Protein AF-A0A545SYH1-F1 (afdb_monomer_lite)

Secondary structure (DSSP, 8-state):
---HHHHHHHHHHHHHHHHHHHHHHHHHHHHHHHHHHHHHHHHHHS-TT--TTT---HHHHTSHHHHHHHHHHHHHHHHHHHHHHHHHHHHHHHHHHHHHHHHHHHHHHHHHHHHHHHHHHHHHHHHT-

pLDDT: mean 88.18, std 12.25, range [50.91, 98.19]

Organism: NCBI:txid985055

Sequence (129 aa):
MSSPSSQLSDLTALILDRAMAELSNTSARIAGLEKQITDLRERLGALPGYDVESGQNPALSSGHFDHWQKQAQAQVKQLNVQLAQALADHEERLAETRQAFGRNSAINAIQAKMAQEQRNMVQRRVEHQ

Structure (mmCIF, N/CA/C/O backbone):
data_AF-A0A545SYH1-F1
#
_entry.id   AF-A0A545SYH1-F1
#
loop_
_atom_site.group_PDB
_atom_site.id
_atom_site.type_symbol
_atom_site.label_atom_id
_atom_site.label_alt_id
_atom_site.label_comp_id
_atom_site.label_asym_id
_atom_site.label_entity_id
_atom_site.label_seq_id
_atom_site.pdbx_PDB_ins_code
_atom_site.Cartn_x
_atom_site.Cartn_y
_atom_site.Cartn_z
_atom_site.occupancy
_atom_site.B_iso_or_equiv
_atom_site.auth_seq_id
_atom_site.auth_comp_id
_atom_site.auth_asym_id
_atom_site.auth_atom_id
_atom_site.pdbx_PDB_model_num
ATOM 1 N N . MET A 1 1 ? -34.643 5.303 18.872 1.00 50.91 1 MET A N 1
ATOM 2 C CA . MET A 1 1 ? -33.408 6.116 18.866 1.00 50.91 1 MET A CA 1
ATOM 3 C C . MET A 1 1 ? -32.231 5.158 18.938 1.00 50.91 1 MET A C 1
ATOM 5 O O . MET A 1 1 ? -32.224 4.326 19.836 1.00 50.91 1 MET A O 1
ATOM 9 N N . SER A 1 2 ? -31.313 5.199 17.972 1.00 66.00 2 SER A N 1
ATOM 10 C CA . SER A 1 2 ? -30.076 4.402 17.986 1.00 66.00 2 SER A CA 1
ATOM 11 C C . SER A 1 2 ? -29.227 4.782 19.201 1.00 66.00 2 SER A C 1
ATOM 13 O O . SER A 1 2 ? -29.083 5.971 19.490 1.00 66.00 2 SER A O 1
ATOM 15 N N . SER A 1 3 ? -28.693 3.799 19.929 1.00 83.25 3 SER A N 1
ATOM 16 C CA . SER A 1 3 ? -27.827 4.080 21.076 1.00 83.25 3 SER A CA 1
ATOM 17 C C . SER A 1 3 ? -26.526 4.753 20.609 1.00 83.25 3 SER A C 1
ATOM 19 O O . SER A 1 3 ? -26.033 4.435 19.522 1.00 83.25 3 SER A O 1
ATOM 21 N N . PRO A 1 4 ? -25.914 5.633 21.423 1.00 85.38 4 PRO A N 1
ATOM 22 C CA . PRO A 1 4 ? -24.615 6.233 21.101 1.00 85.38 4 PRO A CA 1
ATOM 23 C C . PRO A 1 4 ? -23.529 5.187 20.805 1.00 85.38 4 PRO A C 1
ATOM 25 O O . PRO A 1 4 ? -22.674 5.388 19.949 1.00 85.38 4 PRO A O 1
ATOM 28 N N . SER A 1 5 ? -23.595 4.027 21.469 1.00 84.56 5 SER A N 1
ATOM 29 C CA . SER A 1 5 ? -22.693 2.902 21.215 1.00 84.56 5 SER A CA 1
ATOM 30 C C . SER A 1 5 ? -22.891 2.269 19.836 1.00 84.56 5 SER A C 1
ATOM 32 O O . SER A 1 5 ? -21.908 1.844 19.236 1.00 84.56 5 SER A O 1
ATOM 34 N N . SER A 1 6 ? -24.126 2.212 19.322 1.00 86.75 6 SER A N 1
ATOM 35 C CA . SER A 1 6 ? -24.428 1.724 17.968 1.00 86.75 6 SER A CA 1
ATOM 36 C C . SER A 1 6 ? -23.824 2.653 16.921 1.00 86.75 6 SER A C 1
ATOM 38 O O . SER A 1 6 ? -23.098 2.197 16.051 1.00 86.75 6 SER A O 1
ATOM 40 N N . GLN A 1 7 ? -24.029 3.964 17.079 1.00 90.94 7 GLN A N 1
ATOM 41 C CA . GLN A 1 7 ? -23.508 4.972 16.150 1.00 90.94 7 GLN A CA 1
ATOM 42 C C . GLN A 1 7 ? -21.974 4.968 16.084 1.00 90.94 7 GLN A C 1
ATOM 44 O O . GLN A 1 7 ? -21.395 5.152 15.016 1.00 90.94 7 GLN A O 1
ATOM 49 N N . LEU A 1 8 ? -21.301 4.732 17.216 1.00 92.44 8 LEU A N 1
ATOM 50 C CA . LEU A 1 8 ? -19.844 4.594 17.253 1.00 92.44 8 LEU A CA 1
ATOM 51 C C . LEU A 1 8 ? -19.351 3.315 16.560 1.00 92.44 8 LEU A C 1
ATOM 53 O O . LEU A 1 8 ? -18.308 3.346 15.907 1.00 92.44 8 LEU A O 1
ATOM 57 N N . SER A 1 9 ? -20.082 2.203 16.674 1.00 92.31 9 SER A N 1
ATOM 58 C CA . SER A 1 9 ? -19.742 0.967 15.952 1.00 92.31 9 SER A CA 1
ATOM 59 C C . SER A 1 9 ? -19.888 1.162 14.447 1.00 92.31 9 SER A C 1
ATOM 61 O O . SER A 1 9 ? -18.919 0.941 13.725 1.00 92.31 9 SER A O 1
ATOM 63 N N . ASP A 1 10 ? -21.008 1.730 13.993 1.00 93.81 10 ASP A N 1
ATOM 64 C CA . ASP A 1 10 ? -21.237 2.034 12.576 1.00 93.81 10 ASP A CA 1
ATOM 65 C C . ASP A 1 10 ? -20.136 2.947 12.011 1.00 93.81 10 ASP A C 1
ATOM 67 O O . ASP A 1 10 ? -19.579 2.692 10.942 1.00 93.81 10 ASP A O 1
ATOM 71 N N . LEU A 1 11 ? -19.744 3.983 12.760 1.00 95.25 11 LEU A N 1
ATOM 72 C CA . LEU A 1 11 ? -18.665 4.883 12.356 1.00 95.25 11 LEU A CA 1
ATOM 73 C C . LEU A 1 11 ? -17.312 4.160 12.259 1.00 95.25 11 LEU A C 1
ATOM 75 O O . LEU A 1 11 ? -16.565 4.370 11.304 1.00 95.25 11 LEU A O 1
ATOM 79 N N . THR A 1 12 ? -16.973 3.318 13.238 1.00 95.38 12 THR A N 1
ATOM 80 C CA . THR A 1 12 ? -15.700 2.573 13.222 1.00 95.38 12 THR A CA 1
ATOM 81 C C . THR A 1 12 ? -15.662 1.470 12.168 1.00 95.38 12 THR A C 1
ATOM 83 O O . THR A 1 12 ? -14.583 1.186 11.645 1.00 95.38 12 THR A O 1
ATOM 86 N N . ALA A 1 13 ? -16.813 0.907 11.796 1.00 95.50 13 ALA A N 1
ATOM 87 C CA . ALA A 1 13 ? -16.956 0.035 10.637 1.00 95.50 13 ALA A CA 1
ATOM 88 C C . ALA A 1 13 ? -16.666 0.787 9.335 1.00 95.50 13 ALA A C 1
ATOM 90 O O . ALA A 1 13 ? -15.771 0.385 8.599 1.00 95.50 13 ALA A O 1
ATOM 91 N N . LEU A 1 14 ? -17.296 1.946 9.122 1.00 97.56 14 LEU A N 1
ATOM 92 C CA . LEU A 1 14 ? -17.052 2.767 7.931 1.00 97.56 14 LEU A CA 1
ATOM 93 C C . LEU A 1 14 ? -15.588 3.219 7.806 1.00 97.56 14 LEU A C 1
ATOM 95 O O . LEU A 1 14 ? -15.032 3.246 6.708 1.00 97.56 14 LEU A O 1
ATOM 99 N N . ILE A 1 15 ? -14.946 3.568 8.925 1.00 97.19 15 ILE A N 1
ATOM 100 C CA . ILE A 1 15 ? -13.520 3.925 8.945 1.00 97.19 15 ILE A CA 1
ATOM 101 C C . ILE A 1 15 ? -12.649 2.725 8.551 1.00 97.19 15 ILE A C 1
ATOM 103 O O . ILE A 1 15 ? -11.694 2.897 7.792 1.00 97.19 15 ILE A O 1
ATOM 107 N N . LEU A 1 16 ? -12.966 1.527 9.049 1.00 97.44 16 LEU A N 1
ATOM 108 C CA . LEU A 1 16 ? -12.244 0.307 8.694 1.00 97.44 16 LEU A CA 1
ATOM 109 C C . LEU A 1 16 ? -12.414 -0.029 7.209 1.00 97.44 16 LEU A C 1
ATOM 111 O O . LEU A 1 16 ? -11.413 -0.259 6.535 1.00 97.44 16 LEU A O 1
ATOM 115 N N . ASP A 1 17 ? -13.641 0.014 6.690 1.00 97.94 17 ASP A N 1
ATOM 116 C CA . ASP A 1 17 ? -13.930 -0.269 5.281 1.00 97.94 17 ASP A CA 1
ATOM 117 C C . ASP A 1 17 ? -13.166 0.679 4.356 1.00 97.94 17 ASP A C 1
ATOM 119 O O . ASP A 1 17 ? -12.528 0.255 3.388 1.00 97.94 17 ASP A O 1
ATOM 123 N N . ARG A 1 18 ? -13.158 1.973 4.694 1.00 97.50 18 ARG A N 1
ATOM 124 C CA . ARG A 1 18 ? -12.371 2.973 3.973 1.00 97.50 18 ARG A CA 1
ATOM 125 C C . ARG A 1 18 ? -10.876 2.651 4.010 1.00 97.50 18 ARG A C 1
ATOM 127 O O . ARG A 1 18 ? -10.236 2.676 2.962 1.00 97.50 18 ARG A O 1
ATOM 134 N N . ALA A 1 19 ? -10.319 2.356 5.186 1.00 96.81 19 ALA A N 1
ATOM 135 C CA . ALA A 1 19 ? -8.895 2.053 5.325 1.00 96.81 19 ALA A CA 1
ATOM 136 C C . ALA A 1 19 ? -8.502 0.801 4.520 1.00 96.81 19 ALA A C 1
ATOM 138 O O . ALA A 1 19 ? -7.497 0.806 3.811 1.00 96.81 19 ALA A O 1
ATOM 139 N N . MET A 1 20 ? -9.342 -0.238 4.538 1.00 97.50 20 MET A N 1
ATOM 140 C CA . MET A 1 20 ? -9.147 -1.445 3.732 1.00 97.50 20 MET A CA 1
ATOM 141 C C . MET A 1 20 ? -9.205 -1.161 2.226 1.00 97.50 20 MET A C 1
ATOM 143 O O . MET A 1 20 ? -8.391 -1.698 1.473 1.00 97.50 20 MET A O 1
ATOM 147 N N . ALA A 1 21 ? -10.119 -0.299 1.776 1.00 97.75 21 ALA A N 1
ATOM 148 C CA . ALA A 1 21 ? -10.192 0.109 0.375 1.00 97.75 21 ALA A CA 1
ATOM 149 C C . ALA A 1 21 ? -8.937 0.887 -0.061 1.00 97.75 21 ALA A C 1
ATOM 151 O O . ALA A 1 21 ? -8.371 0.615 -1.122 1.00 97.75 21 ALA A O 1
ATOM 152 N N . GLU A 1 22 ? -8.452 1.816 0.767 1.00 97.06 22 GLU A N 1
ATOM 153 C CA . GLU A 1 22 ? -7.210 2.559 0.512 1.00 97.06 22 GLU A CA 1
ATOM 154 C C . GLU A 1 22 ? -5.982 1.625 0.479 1.00 97.06 22 GLU A C 1
ATOM 156 O O . GLU A 1 22 ? -5.136 1.734 -0.417 1.00 97.06 22 GLU A O 1
ATOM 161 N N . LEU A 1 23 ? -5.912 0.640 1.381 1.00 97.25 23 LEU A N 1
ATOM 162 C CA . LEU A 1 23 ? -4.870 -0.391 1.381 1.00 97.25 23 LEU A CA 1
ATOM 163 C C . LEU A 1 23 ? -4.910 -1.254 0.109 1.00 97.25 23 LEU A C 1
ATOM 165 O O . LEU A 1 23 ? -3.873 -1.512 -0.504 1.00 97.25 23 LEU A O 1
ATOM 169 N N . SER A 1 24 ? -6.103 -1.658 -0.332 1.00 97.25 24 SER A N 1
ATOM 170 C CA . SER A 1 24 ? -6.279 -2.402 -1.583 1.00 97.25 24 SER A CA 1
ATOM 171 C C . SER A 1 24 ? -5.819 -1.588 -2.795 1.00 97.25 24 SER A C 1
ATOM 173 O O . SER A 1 24 ? -5.144 -2.115 -3.680 1.00 97.25 24 SER A O 1
ATOM 175 N N . ASN A 1 25 ? -6.135 -0.292 -2.832 1.00 97.12 25 ASN A N 1
ATOM 176 C CA . ASN A 1 25 ? -5.731 0.593 -3.924 1.00 97.12 25 ASN A CA 1
ATOM 177 C C . ASN A 1 25 ? -4.205 0.757 -4.002 1.00 97.12 25 ASN A C 1
ATOM 179 O O . ASN A 1 25 ? -3.637 0.716 -5.095 1.00 97.12 25 ASN A O 1
ATOM 183 N N . THR A 1 26 ? -3.525 0.906 -2.859 1.00 96.25 26 THR A N 1
ATOM 184 C CA . THR A 1 26 ? -2.051 0.984 -2.834 1.00 96.25 26 THR A CA 1
ATOM 185 C C . THR A 1 26 ? -1.402 -0.331 -3.269 1.00 96.25 26 THR A C 1
ATOM 187 O O . THR A 1 26 ? -0.460 -0.305 -4.059 1.00 96.25 26 THR A O 1
ATOM 190 N N . SER A 1 27 ? -1.953 -1.478 -2.859 1.00 96.69 27 SER A N 1
ATOM 191 C CA . SER A 1 27 ? -1.489 -2.795 -3.315 1.00 96.69 27 SER A CA 1
ATOM 192 C C . SER A 1 27 ? -1.641 -2.973 -4.833 1.00 96.69 27 SER A C 1
ATOM 194 O O . SER A 1 27 ? -0.693 -3.375 -5.508 1.00 96.69 27 SER A O 1
ATOM 196 N N . ALA A 1 28 ? -2.787 -2.582 -5.403 1.00 97.88 28 ALA A N 1
ATOM 197 C CA . ALA A 1 28 ? -3.004 -2.622 -6.850 1.00 97.88 28 ALA A CA 1
ATOM 198 C C . ALA A 1 28 ? -2.030 -1.707 -7.614 1.00 97.88 28 ALA A C 1
ATOM 200 O O . ALA A 1 28 ? -1.527 -2.076 -8.679 1.00 97.88 28 ALA A O 1
ATOM 201 N N . ARG A 1 29 ? -1.721 -0.525 -7.062 1.00 97.38 29 ARG A N 1
ATOM 202 C CA . ARG A 1 29 ? -0.732 0.402 -7.632 1.00 97.38 29 ARG A CA 1
ATOM 203 C C . ARG A 1 29 ? 0.674 -0.203 -7.650 1.00 97.38 29 ARG A C 1
ATOM 205 O O . ARG A 1 29 ? 1.349 -0.084 -8.670 1.00 97.38 29 ARG A O 1
ATOM 212 N N . ILE A 1 30 ? 1.0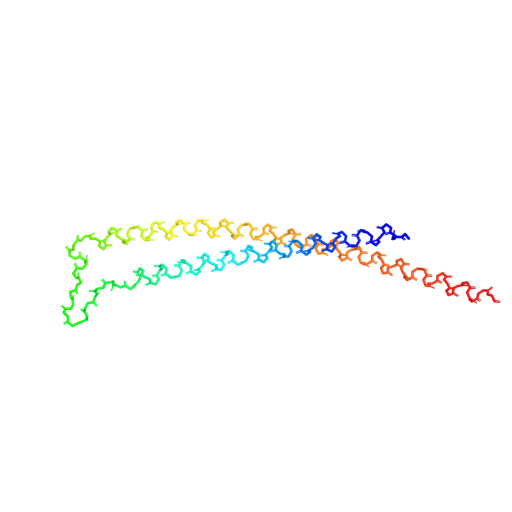96 -0.858 -6.564 1.00 98.19 30 ILE A N 1
ATOM 213 C CA . ILE A 1 30 ? 2.384 -1.568 -6.486 1.00 98.19 30 ILE A CA 1
ATOM 214 C C . ILE A 1 30 ? 2.462 -2.639 -7.575 1.00 98.19 30 ILE A C 1
ATOM 216 O O . ILE A 1 30 ? 3.369 -2.589 -8.404 1.00 98.19 30 ILE A O 1
ATOM 220 N N . ALA A 1 31 ? 1.467 -3.526 -7.648 1.00 97.69 31 ALA A N 1
ATOM 221 C CA . ALA A 1 31 ? 1.437 -4.596 -8.645 1.00 97.69 31 ALA A CA 1
ATOM 222 C C . ALA A 1 31 ? 1.476 -4.053 -10.087 1.00 97.69 31 ALA A C 1
ATOM 224 O O . ALA A 1 31 ? 2.154 -4.601 -10.959 1.00 97.69 31 ALA A O 1
ATOM 225 N N . GLY A 1 32 ? 0.783 -2.938 -10.348 1.00 98.00 32 GLY A N 1
ATOM 226 C CA . GLY A 1 32 ? 0.825 -2.256 -11.640 1.00 98.00 32 GLY A CA 1
ATOM 227 C C . GLY A 1 32 ? 2.223 -1.742 -12.006 1.00 98.00 32 GLY A C 1
ATOM 228 O O . GLY A 1 32 ? 2.660 -1.922 -13.143 1.00 98.00 32 GLY A O 1
ATOM 229 N N . LEU A 1 33 ? 2.938 -1.138 -11.052 1.00 97.44 33 LEU A N 1
ATOM 230 C CA . LEU A 1 33 ? 4.306 -0.646 -11.252 1.00 97.44 33 LEU A CA 1
ATOM 231 C C . LEU A 1 33 ? 5.304 -1.795 -11.448 1.00 97.44 33 LEU A C 1
ATOM 233 O O . LEU A 1 33 ? 6.125 -1.738 -12.363 1.00 97.44 33 LEU A O 1
ATOM 237 N N . GLU A 1 34 ? 5.209 -2.857 -10.648 1.00 97.75 34 GLU A N 1
ATOM 238 C CA . GLU A 1 34 ? 6.050 -4.055 -10.779 1.00 97.75 34 GLU A CA 1
ATOM 239 C C . GLU A 1 34 ? 5.894 -4.713 -12.150 1.00 97.75 34 GLU A C 1
ATOM 241 O O . GLU A 1 34 ? 6.890 -5.073 -12.789 1.00 97.75 34 GLU A O 1
ATOM 246 N N . LYS A 1 35 ? 4.653 -4.802 -12.642 1.00 97.62 35 LYS A N 1
ATOM 247 C CA . LYS A 1 35 ? 4.373 -5.298 -13.988 1.00 97.62 35 LYS A CA 1
ATOM 248 C C . LYS A 1 35 ? 5.019 -4.416 -15.054 1.00 97.62 35 LYS A C 1
ATOM 250 O O . LYS A 1 35 ? 5.733 -4.929 -15.905 1.00 97.62 35 LYS A O 1
ATOM 255 N N . GLN A 1 36 ? 4.838 -3.096 -14.985 1.00 95.69 36 GLN A N 1
ATOM 256 C CA . GLN A 1 36 ? 5.446 -2.174 -15.954 1.00 95.69 36 GLN A CA 1
ATOM 257 C C . GLN A 1 36 ? 6.976 -2.271 -15.970 1.00 95.69 36 GLN A C 1
ATOM 259 O O . GLN A 1 36 ? 7.580 -2.244 -17.041 1.00 95.69 36 GLN A O 1
ATOM 264 N N . ILE A 1 37 ? 7.607 -2.400 -14.798 1.00 95.00 37 ILE A N 1
ATOM 265 C CA . ILE A 1 37 ? 9.059 -2.581 -14.678 1.00 95.00 37 ILE A CA 1
ATOM 266 C C . ILE A 1 37 ? 9.491 -3.900 -15.319 1.00 95.00 37 ILE A C 1
ATOM 268 O O . ILE A 1 37 ? 10.483 -3.921 -16.048 1.00 95.00 37 ILE A O 1
ATOM 272 N N . THR A 1 38 ? 8.760 -4.983 -15.058 1.00 94.44 38 THR A N 1
ATOM 273 C CA . THR A 1 38 ? 9.036 -6.308 -15.629 1.00 94.44 38 THR A CA 1
ATOM 274 C C . THR A 1 38 ? 8.915 -6.278 -17.149 1.00 94.44 38 THR A C 1
ATOM 276 O O . THR A 1 38 ? 9.891 -6.586 -17.828 1.00 94.44 38 THR A O 1
ATOM 279 N N . ASP A 1 39 ? 7.802 -5.768 -17.682 1.00 92.88 39 ASP A N 1
ATOM 280 C CA . ASP A 1 39 ? 7.565 -5.646 -19.124 1.00 92.88 39 ASP A CA 1
ATOM 281 C C . ASP A 1 39 ? 8.673 -4.819 -19.815 1.00 92.88 39 ASP A C 1
ATOM 283 O O . ASP A 1 39 ? 9.147 -5.160 -20.900 1.00 92.88 39 ASP A O 1
ATOM 287 N N . LEU A 1 40 ? 9.129 -3.721 -19.193 1.00 90.62 40 LEU A N 1
ATOM 288 C CA . LEU A 1 40 ? 10.227 -2.896 -19.717 1.00 90.62 40 LEU A CA 1
ATOM 289 C C . LEU A 1 40 ? 11.583 -3.606 -19.659 1.00 90.62 40 L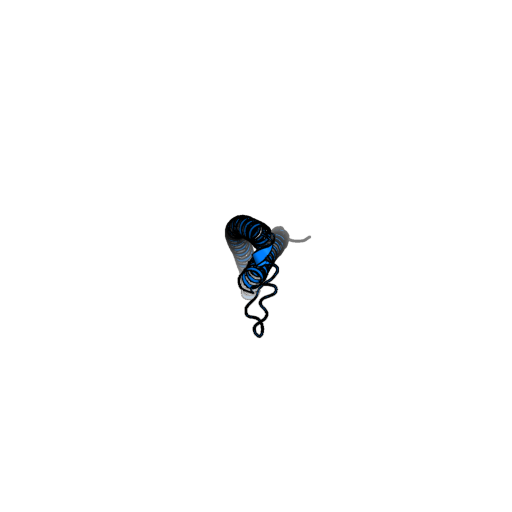EU A C 1
ATOM 291 O O . LEU A 1 40 ? 12.386 -3.458 -20.581 1.00 90.62 40 LEU A O 1
ATOM 295 N N . ARG A 1 41 ? 11.854 -4.367 -18.596 1.00 90.31 41 ARG A N 1
ATOM 296 C CA . ARG A 1 41 ? 13.088 -5.154 -18.457 1.00 90.31 41 ARG A CA 1
ATOM 297 C C . ARG A 1 41 ? 13.144 -6.302 -19.455 1.00 90.31 41 ARG A C 1
ATOM 299 O O . ARG A 1 41 ? 14.200 -6.524 -20.037 1.00 90.31 41 ARG A O 1
ATOM 306 N N . GLU A 1 42 ? 12.027 -6.979 -19.691 1.00 89.00 42 GLU A N 1
ATOM 307 C CA . GLU A 1 42 ? 11.920 -8.014 -20.720 1.00 89.00 42 GLU A CA 1
ATOM 308 C C . GLU A 1 42 ? 12.186 -7.433 -22.107 1.00 89.00 42 GLU A C 1
ATOM 310 O O . GLU A 1 42 ? 13.007 -7.964 -22.852 1.00 89.00 42 GLU A O 1
ATOM 315 N N . ARG A 1 43 ? 11.584 -6.280 -22.424 1.00 85.19 43 ARG A N 1
ATOM 316 C CA . ARG A 1 43 ? 11.859 -5.565 -23.679 1.00 85.19 43 ARG A CA 1
ATOM 317 C C . ARG A 1 43 ? 13.324 -5.160 -23.808 1.00 85.19 43 ARG A C 1
ATOM 319 O O . ARG A 1 43 ? 13.872 -5.290 -24.891 1.00 85.19 43 ARG A O 1
ATOM 326 N N . LEU A 1 44 ? 13.955 -4.687 -22.730 1.00 83.19 44 LEU A N 1
ATOM 327 C CA . LEU A 1 44 ? 15.386 -4.351 -22.697 1.00 83.19 44 LEU A CA 1
ATOM 328 C C . LEU A 1 44 ? 16.297 -5.573 -22.891 1.00 83.19 44 LEU A C 1
ATOM 330 O O . LEU A 1 44 ? 17.385 -5.426 -23.445 1.00 83.19 44 LEU A O 1
ATOM 334 N N . GLY A 1 45 ? 15.884 -6.744 -22.401 1.00 77.62 45 GLY A N 1
ATOM 335 C CA . GLY A 1 45 ? 16.620 -8.002 -22.549 1.00 77.62 45 GLY A CA 1
ATOM 336 C C . GLY A 1 45 ? 16.441 -8.655 -23.920 1.00 77.62 45 GLY A C 1
ATOM 337 O O . GLY A 1 45 ? 17.342 -9.344 -24.394 1.00 77.62 45 GLY A O 1
ATOM 338 N N . ALA A 1 46 ? 15.308 -8.417 -24.580 1.00 76.31 46 ALA A N 1
ATOM 339 C CA . ALA A 1 46 ? 15.087 -8.837 -25.954 1.00 76.31 46 ALA A CA 1
ATOM 340 C C . ALA A 1 46 ? 15.882 -7.927 -26.902 1.00 76.31 46 ALA A C 1
ATOM 342 O O . ALA A 1 46 ? 15.551 -6.755 -27.047 1.00 76.31 46 ALA A O 1
ATOM 343 N N . LEU A 1 47 ? 16.924 -8.451 -27.562 1.00 66.00 47 LEU A N 1
ATOM 344 C CA . LEU A 1 47 ? 17.627 -7.736 -28.634 1.00 66.00 47 LEU A CA 1
ATOM 345 C C . LEU A 1 47 ? 16.652 -7.484 -29.804 1.00 66.00 47 LEU A C 1
ATOM 347 O O . LEU A 1 47 ? 16.346 -8.420 -30.548 1.00 66.00 47 LEU A O 1
ATOM 351 N N . PRO A 1 48 ? 16.158 -6.250 -30.013 1.00 63.19 48 PRO A N 1
ATOM 352 C CA . PRO A 1 48 ? 15.202 -5.959 -31.069 1.00 63.19 48 PRO A CA 1
ATOM 353 C C . PRO A 1 48 ? 15.921 -6.070 -32.410 1.00 63.19 48 PRO A C 1
ATOM 355 O O . PRO A 1 48 ? 16.935 -5.404 -32.606 1.00 63.19 48 PRO A O 1
ATOM 358 N N . GLY A 1 49 ? 15.415 -6.900 -33.323 1.00 60.47 49 GLY A N 1
ATOM 359 C CA . GLY A 1 49 ? 15.987 -7.048 -34.664 1.00 60.47 49 GLY A CA 1
ATOM 360 C C . GLY A 1 49 ? 17.250 -7.910 -34.742 1.00 60.47 49 GLY A C 1
ATOM 361 O O . GLY A 1 49 ? 17.970 -7.802 -35.730 1.00 60.47 49 GLY A O 1
ATOM 362 N N . TYR A 1 50 ? 17.536 -8.747 -33.735 1.00 62.41 50 TYR A N 1
ATOM 363 C CA . TYR A 1 50 ? 18.548 -9.795 -33.883 1.00 62.41 50 TYR A CA 1
ATOM 364 C C . TYR A 1 50 ? 18.016 -10.886 -34.811 1.00 62.41 50 TYR A C 1
ATOM 366 O O . TYR A 1 50 ? 17.154 -11.678 -34.429 1.00 62.41 50 TYR A O 1
ATOM 374 N N . ASP A 1 51 ? 18.520 -10.895 -36.038 1.00 63.28 51 ASP A N 1
ATOM 375 C CA . ASP A 1 51 ? 18.310 -11.998 -36.958 1.00 63.28 51 ASP A CA 1
ATOM 376 C C . ASP A 1 51 ? 19.356 -13.084 -36.677 1.00 63.28 51 ASP A C 1
ATOM 378 O O . ASP A 1 51 ? 20.565 -12.869 -36.795 1.00 63.28 51 ASP A O 1
ATOM 382 N N . VAL A 1 52 ? 18.871 -14.255 -36.264 1.00 62.84 52 VAL A N 1
ATOM 383 C CA . VAL A 1 52 ? 19.705 -15.404 -35.895 1.00 62.84 52 VAL A CA 1
ATOM 384 C C . VAL A 1 52 ? 20.410 -15.988 -37.125 1.00 62.84 52 VAL A C 1
ATOM 386 O O . VAL A 1 52 ? 21.483 -16.569 -36.982 1.00 62.84 52 VAL A O 1
ATOM 389 N N . GLU A 1 53 ? 19.849 -15.813 -38.327 1.00 66.69 53 GLU A N 1
ATOM 390 C CA . GLU A 1 53 ? 20.417 -16.367 -39.560 1.00 66.69 53 GLU A CA 1
ATOM 391 C C . GLU A 1 53 ? 21.546 -15.504 -40.134 1.00 66.69 53 GLU A C 1
ATOM 393 O O . GLU A 1 53 ? 22.549 -16.038 -40.608 1.00 66.69 53 GLU A O 1
ATOM 398 N N . SER A 1 54 ? 21.431 -14.175 -40.059 1.00 68.25 54 SER A N 1
ATOM 399 C CA . SER A 1 54 ? 22.480 -13.256 -40.528 1.00 68.25 54 SER A CA 1
ATOM 400 C C . SER A 1 54 ? 23.469 -12.831 -39.439 1.00 68.25 54 SER A C 1
ATOM 402 O O . SER A 1 54 ? 24.537 -12.300 -39.754 1.00 68.25 54 SER A O 1
ATOM 404 N N . GLY A 1 55 ? 23.133 -13.022 -38.157 1.00 67.00 55 GLY A N 1
ATOM 405 C CA . GLY A 1 55 ? 23.925 -12.550 -37.017 1.00 67.00 55 GLY A CA 1
ATOM 406 C C . GLY A 1 55 ? 24.048 -11.023 -36.938 1.00 67.00 55 GLY A C 1
ATOM 407 O O . GLY A 1 55 ? 24.808 -10.506 -36.115 1.00 67.00 55 GLY A O 1
ATOM 408 N N . GLN A 1 56 ? 23.327 -10.291 -37.791 1.00 61.59 56 GLN A N 1
ATOM 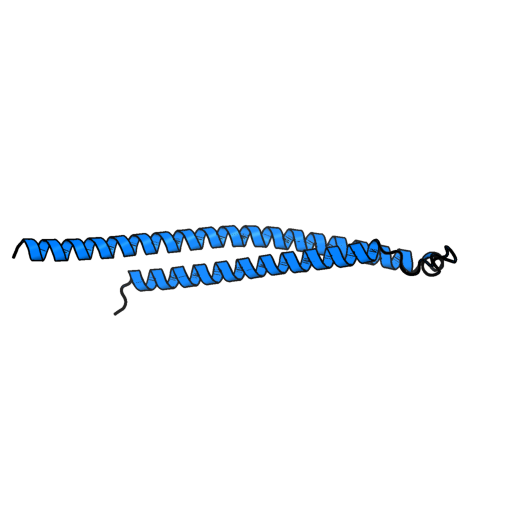409 C CA . GLN A 1 56 ? 23.333 -8.838 -37.847 1.00 61.59 56 GLN A CA 1
ATOM 410 C C . GLN A 1 56 ? 22.093 -8.285 -37.154 1.00 61.59 56 GLN A C 1
ATOM 412 O O . GLN A 1 56 ? 20.992 -8.819 -37.263 1.00 61.59 56 GLN A O 1
ATOM 417 N N . ASN A 1 57 ? 22.274 -7.170 -36.451 1.00 66.44 57 ASN A N 1
ATOM 418 C CA . ASN A 1 57 ? 21.169 -6.386 -35.932 1.00 66.44 57 ASN A CA 1
ATOM 419 C C . ASN A 1 57 ? 21.241 -4.982 -36.553 1.00 66.44 57 ASN A C 1
ATOM 421 O O . ASN A 1 57 ? 22.016 -4.146 -36.076 1.00 66.44 57 ASN A O 1
ATOM 425 N N . PRO A 1 58 ? 20.463 -4.702 -37.613 1.00 61.94 58 PRO A N 1
ATOM 426 C CA . PRO A 1 58 ? 20.514 -3.421 -38.316 1.00 61.94 58 PRO A CA 1
ATOM 427 C C . PRO A 1 58 ? 20.152 -2.222 -37.420 1.00 61.94 58 PRO A C 1
ATOM 429 O O . PRO A 1 58 ? 20.566 -1.097 -37.704 1.00 61.94 58 PRO A O 1
ATOM 432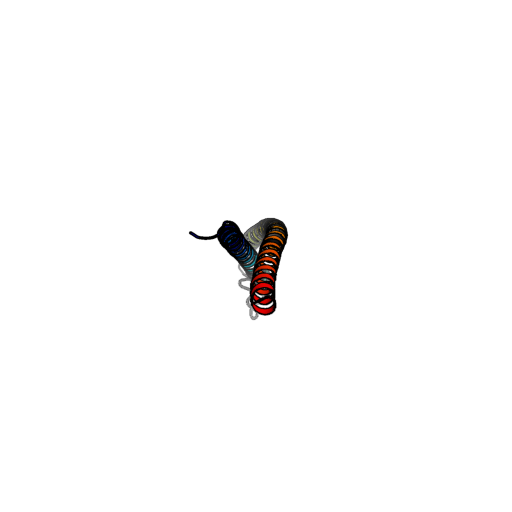 N N . ALA A 1 59 ? 19.448 -2.439 -36.300 1.00 61.16 59 ALA A N 1
ATOM 433 C CA . ALA A 1 59 ? 19.173 -1.387 -35.324 1.00 61.16 59 ALA A CA 1
ATOM 434 C C . ALA A 1 59 ? 20.425 -0.985 -34.519 1.00 61.16 59 ALA A C 1
ATOM 436 O O . ALA A 1 59 ? 20.575 0.200 -34.204 1.00 61.16 59 ALA A O 1
ATOM 437 N N 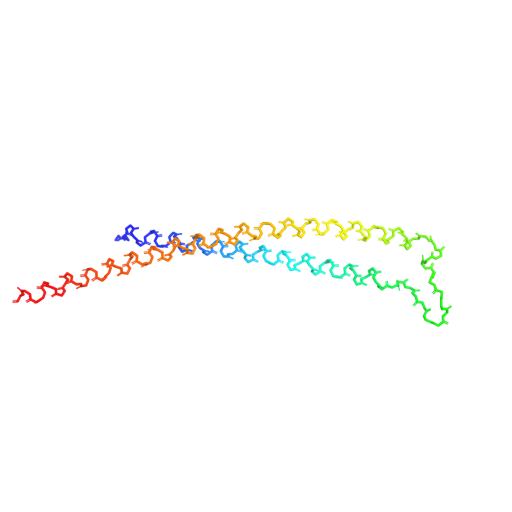. LEU A 1 60 ? 21.350 -1.921 -34.251 1.00 63.47 60 LEU A N 1
ATOM 438 C CA . LEU A 1 60 ? 22.634 -1.636 -33.585 1.00 63.47 60 LEU A CA 1
ATOM 439 C C . LEU A 1 60 ? 23.535 -0.749 -34.451 1.00 63.47 60 LEU A C 1
ATOM 441 O O . LEU A 1 60 ? 24.187 0.158 -33.942 1.00 63.47 60 LEU A O 1
ATOM 445 N N . SER A 1 61 ? 23.528 -0.959 -35.768 1.00 61.69 61 SER A N 1
ATOM 446 C CA . SER A 1 61 ? 24.376 -0.224 -36.717 1.00 61.69 61 SER A CA 1
ATOM 447 C C . SER A 1 61 ? 23.992 1.254 -36.875 1.00 61.69 61 SER A C 1
ATOM 449 O O . SER A 1 61 ? 24.798 2.051 -37.343 1.00 61.69 61 SER A O 1
ATOM 451 N N . SER A 1 62 ? 22.768 1.627 -36.487 1.00 68.31 62 SER A N 1
ATOM 452 C CA . SER A 1 62 ? 22.206 2.970 -36.688 1.00 68.31 62 SER A CA 1
ATOM 453 C C . SER A 1 62 ? 22.322 3.909 -35.475 1.00 68.31 62 SER A C 1
ATOM 455 O O . SER A 1 62 ? 21.942 5.073 -35.569 1.00 68.31 62 SER A O 1
ATOM 457 N N . GLY A 1 63 ? 22.788 3.426 -34.314 1.00 68.94 63 GLY A N 1
ATOM 458 C CA . GLY A 1 63 ? 22.854 4.204 -33.063 1.00 68.94 63 GLY A CA 1
ATOM 459 C C . GLY A 1 63 ? 21.495 4.512 -32.403 1.00 68.94 63 GLY A C 1
ATOM 460 O O . GLY A 1 63 ? 21.448 4.939 -31.248 1.00 68.94 63 GLY A O 1
ATOM 461 N N . HIS A 1 64 ? 20.373 4.246 -33.080 1.00 75.12 64 HIS A N 1
ATOM 462 C CA . HIS A 1 64 ? 19.026 4.398 -32.518 1.00 75.12 64 HIS A CA 1
ATOM 463 C C . HIS A 1 64 ? 18.750 3.427 -31.364 1.00 75.12 64 HIS A C 1
ATOM 465 O O . HIS A 1 64 ? 18.030 3.781 -30.428 1.00 75.12 64 HIS A O 1
ATOM 471 N N . PHE A 1 65 ? 19.356 2.237 -31.396 1.00 78.50 65 PHE A N 1
ATOM 472 C CA . PHE A 1 65 ? 19.238 1.262 -30.315 1.00 78.50 65 PHE A CA 1
ATOM 473 C C . PHE A 1 65 ? 19.821 1.782 -28.993 1.00 78.50 65 PHE A C 1
ATOM 475 O O . PHE A 1 65 ? 19.149 1.704 -27.968 1.00 78.50 65 PHE A O 1
ATOM 482 N N . ASP A 1 66 ? 21.004 2.402 -29.014 1.00 82.00 66 ASP A N 1
ATOM 483 C CA . ASP A 1 66 ? 21.632 2.971 -27.813 1.00 82.00 66 ASP A CA 1
ATOM 484 C C . ASP A 1 66 ? 20.783 4.086 -27.195 1.00 82.00 66 ASP A C 1
ATOM 486 O O . ASP A 1 66 ? 20.683 4.208 -25.970 1.00 82.00 66 ASP A O 1
ATOM 490 N N . HIS A 1 67 ? 20.161 4.921 -28.035 1.00 83.50 67 HIS A N 1
ATOM 491 C CA . HIS A 1 67 ? 19.275 5.983 -27.566 1.00 83.50 67 HIS A CA 1
ATOM 492 C C . HIS A 1 67 ? 18.014 5.410 -26.911 1.00 83.50 67 HIS A C 1
ATOM 494 O O . HIS A 1 67 ? 17.675 5.791 -25.788 1.00 83.50 67 HIS A O 1
ATOM 500 N N . TRP A 1 68 ? 17.366 4.448 -27.572 1.00 84.31 68 TRP A N 1
ATOM 501 C CA . TRP A 1 68 ? 16.214 3.739 -27.022 1.00 84.31 68 TRP A CA 1
ATOM 502 C C . TRP A 1 68 ? 16.559 3.026 -25.709 1.00 84.31 68 TRP A C 1
ATOM 504 O O . TRP A 1 68 ? 15.826 3.150 -24.729 1.00 84.31 68 TRP A O 1
ATOM 514 N N . GLN A 1 69 ? 17.708 2.348 -25.642 1.00 86.94 69 GLN A N 1
ATOM 515 C CA . GLN A 1 69 ? 18.149 1.633 -24.448 1.00 86.94 69 GLN A CA 1
ATOM 516 C C . GLN A 1 69 ? 18.373 2.595 -23.275 1.00 86.94 69 GLN A C 1
ATOM 518 O O . GLN A 1 69 ? 17.904 2.336 -22.165 1.00 86.94 69 GLN A O 1
ATOM 523 N N . LYS A 1 70 ? 19.034 3.738 -23.507 1.00 89.38 70 LYS A N 1
ATOM 524 C CA . LYS A 1 70 ? 19.212 4.788 -22.489 1.00 89.38 70 LYS A CA 1
ATOM 525 C C . LYS A 1 70 ? 17.873 5.349 -22.013 1.00 89.38 70 LYS A C 1
ATOM 527 O O . LYS A 1 70 ? 17.690 5.538 -20.810 1.00 89.38 70 LYS A O 1
ATOM 532 N N . GLN A 1 71 ? 16.932 5.580 -22.928 1.00 89.75 71 GLN A N 1
ATOM 533 C CA . GLN A 1 71 ? 15.592 6.059 -22.593 1.00 89.75 71 GLN A CA 1
ATOM 534 C C . GLN A 1 71 ? 14.821 5.035 -21.749 1.00 89.75 71 GLN A C 1
ATOM 536 O O . GLN A 1 71 ? 14.279 5.386 -20.701 1.00 89.75 71 GLN A O 1
ATOM 541 N N . ALA A 1 72 ? 14.827 3.763 -22.147 1.00 89.44 72 ALA A N 1
ATOM 542 C CA . ALA A 1 72 ? 14.181 2.682 -21.409 1.00 89.44 72 ALA A CA 1
ATOM 543 C C . ALA A 1 72 ? 14.816 2.476 -20.020 1.00 89.44 72 ALA A C 1
ATOM 545 O O . ALA A 1 72 ? 14.101 2.321 -19.031 1.00 89.44 72 ALA A O 1
ATOM 546 N N . GLN A 1 73 ? 16.144 2.569 -19.894 1.00 91.62 73 GLN A N 1
ATOM 547 C CA . GLN A 1 73 ? 16.823 2.538 -18.593 1.00 91.62 73 GLN A CA 1
ATOM 548 C C . GLN A 1 73 ? 16.441 3.728 -17.700 1.00 91.62 73 GLN A C 1
ATOM 550 O O . GLN A 1 73 ? 16.230 3.549 -16.498 1.00 91.62 73 GLN A O 1
ATOM 555 N N . ALA A 1 74 ? 16.340 4.938 -18.259 1.00 94.38 74 ALA A N 1
ATOM 556 C CA . ALA A 1 74 ? 15.884 6.114 -17.520 1.00 94.38 74 ALA A CA 1
ATOM 557 C C . ALA A 1 74 ? 14.437 5.939 -17.030 1.00 94.38 74 ALA A C 1
ATOM 559 O O . ALA A 1 74 ? 14.140 6.229 -15.870 1.00 94.38 74 ALA A O 1
ATOM 560 N N . GLN A 1 75 ? 13.566 5.377 -17.871 1.00 94.88 75 GLN A N 1
ATOM 561 C CA . GLN A 1 75 ? 12.186 5.068 -17.509 1.00 94.88 75 GLN A CA 1
ATOM 562 C C . GLN A 1 75 ? 12.105 4.017 -16.392 1.00 94.88 75 GLN A C 1
ATOM 564 O O . GLN A 1 75 ? 11.371 4.212 -15.428 1.00 94.88 75 GLN A O 1
ATOM 569 N N . VAL A 1 76 ? 12.905 2.946 -16.452 1.00 94.44 76 VAL A N 1
ATOM 570 C CA . VAL A 1 76 ? 12.983 1.944 -15.371 1.00 94.44 76 VAL A CA 1
ATOM 571 C C . VAL A 1 76 ? 13.438 2.582 -14.057 1.00 94.44 76 VAL A C 1
ATOM 573 O O . VAL A 1 76 ? 12.876 2.280 -13.006 1.00 94.44 76 VAL A O 1
ATOM 576 N N . LYS A 1 77 ? 14.422 3.491 -14.087 1.00 95.94 77 LYS A N 1
ATOM 577 C CA . LYS A 1 77 ? 14.841 4.231 -12.884 1.00 95.94 77 LYS A CA 1
ATOM 578 C C . LYS A 1 77 ? 13.692 5.056 -12.304 1.00 95.94 77 LYS A C 1
ATOM 580 O O . LYS A 1 77 ? 13.471 5.001 -11.098 1.00 95.94 77 LYS A O 1
ATOM 585 N N . GLN A 1 78 ? 12.947 5.770 -13.145 1.00 97.44 78 GLN A N 1
ATOM 586 C CA . GLN A 1 78 ? 11.786 6.549 -12.711 1.00 97.44 78 GLN A CA 1
ATOM 587 C C . GLN A 1 78 ? 10.691 5.657 -12.107 1.00 97.44 78 GLN A C 1
ATOM 589 O O . GLN A 1 78 ? 10.173 5.973 -11.037 1.00 97.44 78 GLN A O 1
ATOM 594 N N . LEU A 1 79 ? 10.376 4.527 -12.746 1.00 96.88 79 LEU A N 1
ATOM 595 C CA . LEU A 1 79 ? 9.398 3.564 -12.234 1.00 96.88 79 LEU A CA 1
ATOM 596 C C . LEU A 1 79 ? 9.829 2.965 -10.890 1.00 96.88 79 LEU A C 1
ATOM 598 O O . LEU A 1 79 ? 8.997 2.826 -10.002 1.00 96.88 79 LEU A O 1
ATOM 602 N N . ASN A 1 80 ? 11.120 2.679 -10.689 1.00 97.12 80 ASN A N 1
ATOM 603 C CA . ASN A 1 80 ? 11.622 2.200 -9.395 1.00 97.12 80 ASN A CA 1
ATOM 604 C C . ASN A 1 80 ? 11.457 3.245 -8.281 1.00 97.12 80 ASN A C 1
ATOM 606 O O . ASN A 1 80 ? 11.133 2.881 -7.154 1.00 97.12 80 ASN A O 1
ATOM 610 N N . VAL A 1 81 ? 11.655 4.535 -8.578 1.00 97.94 81 VAL A N 1
ATOM 611 C CA . VAL A 1 81 ? 11.398 5.612 -7.603 1.00 97.94 81 VAL A CA 1
ATOM 612 C C . VAL A 1 81 ? 9.913 5.660 -7.243 1.00 97.94 81 VAL A C 1
ATOM 614 O O . VAL A 1 81 ? 9.571 5.739 -6.066 1.00 97.94 81 VAL A O 1
ATOM 617 N N . GLN A 1 82 ? 9.028 5.557 -8.238 1.00 97.69 82 GLN A N 1
ATOM 618 C CA . GLN A 1 82 ? 7.581 5.508 -8.005 1.00 97.69 82 GLN A CA 1
ATOM 619 C C . GLN A 1 82 ? 7.163 4.263 -7.216 1.00 97.69 82 GLN A C 1
ATOM 621 O O . GLN A 1 82 ? 6.283 4.357 -6.365 1.00 97.69 82 GLN A O 1
ATOM 626 N N . LEU A 1 83 ? 7.797 3.114 -7.468 1.00 97.88 83 LEU A N 1
ATOM 627 C CA . LEU A 1 83 ? 7.568 1.880 -6.720 1.00 97.88 83 LEU A CA 1
ATOM 628 C C . LEU A 1 83 ? 7.995 2.037 -5.259 1.00 97.88 83 LEU A C 1
ATOM 630 O O . LEU A 1 83 ? 7.230 1.687 -4.369 1.00 97.88 83 LEU A O 1
ATOM 634 N N . ALA A 1 84 ? 9.169 2.617 -5.003 1.00 97.69 84 ALA A N 1
ATOM 635 C CA . ALA A 1 84 ? 9.634 2.884 -3.644 1.00 97.69 84 ALA A CA 1
ATOM 636 C C . ALA A 1 84 ? 8.678 3.818 -2.882 1.00 97.69 84 ALA A C 1
ATOM 638 O O . ALA A 1 84 ? 8.357 3.558 -1.726 1.00 97.69 84 ALA A O 1
ATOM 639 N N . GLN A 1 85 ? 8.171 4.865 -3.542 1.00 97.62 85 GLN A N 1
ATOM 640 C CA . GLN A 1 85 ? 7.147 5.744 -2.969 1.00 97.62 85 GLN A CA 1
ATOM 641 C C . GLN A 1 85 ? 5.842 4.990 -2.691 1.00 97.62 85 GLN A C 1
ATOM 643 O O . GLN A 1 85 ? 5.303 5.090 -1.598 1.00 97.62 85 GLN A O 1
ATOM 648 N N . ALA A 1 86 ? 5.362 4.185 -3.643 1.00 97.25 86 ALA A N 1
ATOM 649 C CA . ALA A 1 86 ? 4.137 3.408 -3.468 1.00 97.25 86 ALA A CA 1
ATOM 650 C C . ALA A 1 86 ? 4.251 2.365 -2.341 1.00 97.25 86 ALA A C 1
ATOM 652 O O . ALA A 1 86 ? 3.265 2.112 -1.654 1.00 97.25 86 ALA A O 1
ATOM 653 N N . LEU A 1 87 ? 5.435 1.781 -2.133 1.00 97.69 87 LEU A N 1
ATOM 654 C CA . LEU A 1 87 ? 5.712 0.878 -1.013 1.00 97.69 87 LEU A CA 1
ATOM 655 C C . LEU A 1 87 ? 5.676 1.609 0.333 1.00 97.69 87 LEU A C 1
ATOM 657 O O . LEU A 1 87 ? 5.074 1.096 1.273 1.00 97.69 87 LEU A O 1
ATOM 661 N N . ALA A 1 88 ? 6.260 2.807 0.413 1.00 97.62 88 ALA A N 1
ATOM 662 C CA . ALA A 1 88 ? 6.182 3.638 1.614 1.00 97.62 88 ALA A CA 1
ATOM 663 C C . ALA A 1 88 ? 4.728 4.043 1.926 1.00 97.62 88 ALA A C 1
ATOM 665 O O . ALA A 1 88 ? 4.267 3.849 3.050 1.00 97.62 88 ALA A O 1
ATOM 666 N N . ASP A 1 89 ? 3.979 4.502 0.914 1.00 96.62 89 ASP A N 1
ATOM 667 C CA . ASP A 1 89 ? 2.548 4.812 1.039 1.00 96.62 89 ASP A CA 1
ATOM 668 C C . ASP A 1 89 ? 1.760 3.578 1.521 1.00 96.62 89 ASP A C 1
ATOM 670 O O . ASP A 1 89 ? 0.868 3.677 2.363 1.00 96.62 89 ASP A O 1
ATOM 674 N N . HIS A 1 90 ? 2.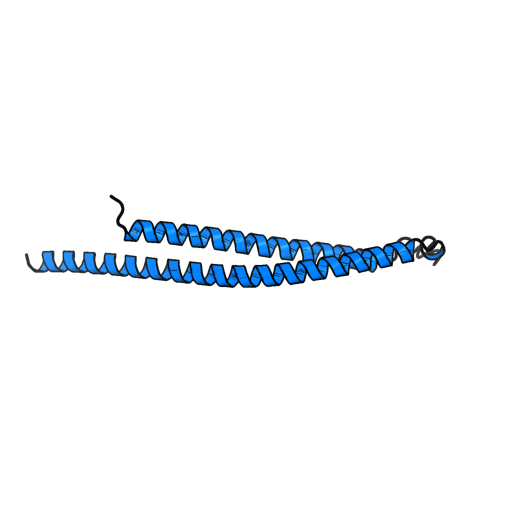072 2.389 0.995 1.00 97.31 90 HIS A N 1
ATOM 675 C CA . HIS A 1 90 ? 1.403 1.146 1.376 1.00 97.31 90 HIS A CA 1
ATOM 676 C C . HIS A 1 90 ? 1.664 0.763 2.835 1.00 97.31 90 HIS A C 1
ATOM 678 O O . HIS A 1 90 ? 0.735 0.347 3.527 1.00 97.31 90 HIS A O 1
ATOM 684 N N . GLU A 1 91 ? 2.895 0.926 3.322 1.00 97.69 91 GLU A N 1
ATOM 685 C CA . GLU A 1 91 ? 3.234 0.675 4.725 1.00 97.69 91 GLU A CA 1
ATOM 686 C C . GLU A 1 91 ? 2.464 1.612 5.669 1.00 97.69 91 GLU A C 1
ATOM 688 O O . GLU A 1 91 ? 1.915 1.159 6.680 1.00 97.69 91 GLU A O 1
ATOM 693 N N . GLU A 1 92 ? 2.329 2.889 5.300 1.00 96.94 92 GLU A N 1
ATOM 694 C CA . GLU A 1 92 ? 1.508 3.856 6.033 1.00 96.94 92 GLU A CA 1
ATOM 695 C C . GLU A 1 92 ? 0.034 3.418 6.077 1.00 96.94 92 GLU A C 1
ATOM 697 O O . GLU A 1 92 ? -0.549 3.300 7.160 1.00 96.94 92 GLU A O 1
ATOM 702 N N . ARG A 1 93 ? -0.559 3.060 4.928 1.00 96.50 93 ARG A N 1
ATOM 703 C CA . ARG A 1 93 ? -1.952 2.564 4.872 1.00 96.50 93 ARG A CA 1
ATOM 704 C C . ARG A 1 93 ? -2.156 1.274 5.649 1.00 96.50 93 ARG A C 1
ATOM 706 O O . ARG A 1 93 ? -3.228 1.051 6.219 1.00 96.50 93 ARG A O 1
ATOM 713 N N . LEU A 1 94 ? -1.142 0.420 5.709 1.00 97.88 94 LEU A N 1
ATOM 714 C CA . LEU A 1 94 ? -1.187 -0.812 6.481 1.00 97.88 94 LEU A CA 1
ATOM 715 C C . LEU A 1 94 ? -1.236 -0.503 7.984 1.00 97.88 94 LEU A C 1
ATOM 717 O O . LEU A 1 94 ? -2.035 -1.103 8.712 1.00 97.88 94 LEU A O 1
ATOM 721 N N . ALA A 1 95 ? -0.443 0.463 8.451 1.00 97.50 95 ALA A N 1
ATOM 722 C CA . ALA A 1 95 ? -0.493 0.935 9.831 1.00 97.50 95 ALA A CA 1
ATOM 723 C C . ALA A 1 95 ? -1.857 1.562 10.177 1.00 97.50 95 ALA A C 1
ATOM 725 O O . ALA A 1 95 ? -2.447 1.206 11.202 1.00 97.50 95 ALA A O 1
ATOM 726 N N . GLU A 1 96 ? -2.400 2.421 9.310 1.00 96.06 96 GLU A N 1
ATOM 727 C CA . GLU A 1 96 ? -3.732 3.023 9.481 1.00 96.06 96 GLU A CA 1
ATOM 728 C C . GLU A 1 96 ? -4.836 1.959 9.557 1.00 96.06 96 GLU A C 1
ATOM 730 O O . GLU A 1 96 ? -5.676 1.985 10.460 1.00 96.06 96 GLU A O 1
ATOM 735 N N . THR A 1 97 ? -4.795 0.964 8.667 1.00 97.31 97 THR A N 1
ATOM 736 C CA . THR A 1 97 ? -5.763 -0.143 8.644 1.00 97.31 97 THR A CA 1
ATOM 737 C C . THR A 1 97 ? -5.700 -0.967 9.929 1.00 97.31 97 THR A C 1
ATOM 739 O O . THR A 1 97 ? -6.738 -1.293 10.507 1.00 97.31 97 THR A O 1
ATOM 742 N N . ARG A 1 98 ? -4.495 -1.259 10.444 1.00 97.88 98 ARG A N 1
ATOM 743 C CA . ARG A 1 98 ? -4.324 -1.954 11.735 1.00 97.88 98 ARG A CA 1
ATOM 744 C C . ARG A 1 98 ? -4.933 -1.162 12.891 1.00 97.88 98 ARG A C 1
ATOM 746 O O . ARG A 1 98 ? -5.593 -1.746 13.750 1.00 97.88 98 ARG A O 1
ATOM 753 N N . GLN A 1 99 ? -4.742 0.157 12.916 1.00 97.62 99 GLN A N 1
ATOM 754 C CA . GLN A 1 99 ? -5.340 1.012 13.942 1.00 97.62 99 GLN A CA 1
ATOM 755 C C . GLN A 1 99 ? -6.870 1.043 13.837 1.00 97.62 99 GLN A C 1
ATOM 757 O O . GLN A 1 99 ? -7.552 0.909 14.855 1.00 97.62 99 GLN A O 1
ATOM 762 N N . ALA A 1 100 ? -7.416 1.183 12.627 1.00 96.81 100 ALA A N 1
ATOM 763 C CA . ALA A 1 100 ? -8.856 1.155 12.384 1.00 96.81 100 ALA A CA 1
ATOM 764 C C . ALA A 1 100 ? -9.478 -0.179 12.828 1.00 96.81 100 ALA A C 1
ATOM 766 O O . ALA A 1 100 ? -10.487 -0.185 13.537 1.00 96.81 100 ALA A O 1
ATOM 767 N N . PHE A 1 101 ? -8.825 -1.298 12.505 1.00 97.44 101 PHE A N 1
ATOM 768 C CA . PHE A 1 101 ? -9.246 -2.630 12.933 1.00 97.44 101 PHE A CA 1
ATOM 769 C C . PHE A 1 101 ? -9.256 -2.759 14.460 1.00 97.44 101 PHE A C 1
ATOM 771 O O . PHE A 1 101 ? -10.245 -3.208 15.040 1.00 97.44 101 PHE A O 1
ATOM 778 N N . GLY A 1 102 ? -8.188 -2.309 15.127 1.00 97.38 102 GLY A N 1
ATOM 779 C CA . GLY A 1 102 ? -8.108 -2.313 16.589 1.00 97.38 102 GLY A CA 1
ATOM 780 C C . GLY A 1 102 ? -9.228 -1.498 17.244 1.00 97.38 102 GLY A C 1
ATOM 781 O O . GLY A 1 102 ? -9.843 -1.961 18.204 1.00 97.38 102 GLY A O 1
ATOM 782 N N . ARG A 1 103 ? -9.547 -0.318 16.694 1.00 95.56 103 ARG A N 1
ATOM 783 C CA . ARG A 1 103 ? -10.653 0.530 17.174 1.00 95.56 103 ARG A CA 1
ATOM 784 C C . ARG A 1 103 ? -12.011 -0.152 17.010 1.00 95.56 103 ARG A C 1
ATOM 786 O O . ARG A 1 103 ? -12.779 -0.187 17.967 1.00 95.56 103 ARG A O 1
ATOM 793 N N . ASN A 1 104 ? -12.285 -0.715 15.836 1.00 96.00 104 ASN A N 1
ATOM 794 C CA . ASN A 1 104 ? -13.532 -1.429 15.560 1.00 96.00 104 ASN A CA 1
ATOM 795 C C . ASN A 1 104 ? -13.701 -2.637 16.505 1.00 96.00 104 ASN A C 1
ATOM 797 O O . ASN A 1 104 ? -14.718 -2.767 17.186 1.00 96.00 104 ASN A O 1
ATOM 801 N N . SER A 1 105 ? -12.651 -3.450 16.656 1.00 96.25 105 SER A N 1
ATOM 802 C CA . SER A 1 105 ? -12.636 -4.591 17.579 1.00 96.25 105 SER A CA 1
ATOM 803 C C . SER A 1 105 ? -12.914 -4.179 19.032 1.00 96.25 105 SER A C 1
ATOM 805 O O . SER A 1 105 ? -13.741 -4.794 19.709 1.00 96.25 105 SER A O 1
ATOM 807 N N . ALA A 1 106 ? -12.299 -3.088 19.503 1.00 95.94 106 ALA A N 1
ATOM 808 C CA . ALA A 1 106 ? -12.526 -2.571 20.851 1.00 95.94 106 ALA A CA 1
ATOM 809 C C . ALA A 1 106 ? -13.981 -2.122 21.076 1.00 95.94 106 ALA A C 1
ATOM 811 O O . ALA A 1 106 ? -14.570 -2.446 22.109 1.00 95.94 106 ALA A O 1
ATOM 812 N N . ILE A 1 107 ? -14.585 -1.418 20.112 1.00 94.94 107 ILE A N 1
ATOM 813 C CA . ILE A 1 107 ? -15.989 -0.994 20.209 1.00 94.94 107 ILE A CA 1
ATOM 814 C C . ILE A 1 107 ? -16.932 -2.201 20.218 1.00 94.94 107 ILE A C 1
ATOM 816 O O . ILE A 1 107 ? -17.839 -2.253 21.053 1.00 94.94 107 ILE A O 1
ATOM 820 N N . ASN A 1 108 ? -16.687 -3.207 19.377 1.00 93.31 108 ASN A N 1
ATOM 821 C CA . ASN A 1 108 ? -17.490 -4.432 19.364 1.00 93.31 108 ASN A CA 1
ATOM 822 C C . ASN A 1 108 ? -17.394 -5.196 20.692 1.00 93.31 108 ASN A C 1
ATOM 824 O O . ASN A 1 108 ? -18.406 -5.679 21.201 1.00 93.31 108 ASN A O 1
ATOM 828 N N . ALA A 1 109 ? -16.207 -5.253 21.303 1.00 94.50 109 ALA A N 1
ATOM 829 C CA . ALA A 1 109 ? -16.029 -5.859 22.621 1.00 94.50 109 ALA A CA 1
ATOM 830 C C . ALA A 1 109 ? -16.810 -5.107 23.717 1.00 94.50 109 ALA A C 1
ATOM 832 O O . ALA A 1 109 ? -17.454 -5.735 24.562 1.00 94.50 109 ALA A O 1
ATOM 833 N N . ILE A 1 110 ? -16.810 -3.768 23.686 1.00 93.44 110 ILE A N 1
ATOM 834 C CA . ILE A 1 110 ? -17.599 -2.940 24.612 1.00 93.44 110 ILE A CA 1
ATOM 835 C C . ILE A 1 110 ? -19.096 -3.210 24.426 1.00 93.44 110 ILE A C 1
ATOM 837 O O . ILE A 1 110 ? -19.801 -3.437 25.410 1.00 93.44 110 ILE A O 1
ATOM 841 N N . GLN A 1 111 ? -19.586 -3.245 23.185 1.00 92.50 111 GLN A N 1
ATOM 842 C CA . GLN A 1 111 ? -20.991 -3.550 22.902 1.00 92.50 111 GLN A CA 1
ATOM 843 C C . GLN A 1 111 ? -21.391 -4.947 23.384 1.00 92.50 111 GLN A C 1
ATOM 845 O O . GLN A 1 111 ? -22.436 -5.103 24.020 1.00 92.50 111 GLN A O 1
ATOM 850 N N . ALA A 1 112 ? -20.551 -5.955 23.137 1.00 92.56 112 ALA A N 1
ATOM 851 C CA . ALA A 1 112 ? -20.791 -7.318 23.597 1.00 92.56 112 ALA A CA 1
ATOM 852 C C . ALA A 1 112 ? -20.893 -7.384 25.129 1.00 92.56 112 ALA A C 1
ATOM 854 O O . ALA A 1 112 ? -21.808 -8.019 25.663 1.00 92.56 112 ALA A O 1
ATOM 855 N N . LYS A 1 113 ? -20.007 -6.666 25.834 1.00 93.62 113 LYS A N 1
ATOM 856 C CA . LYS A 1 113 ? -20.034 -6.561 27.295 1.00 93.62 113 LYS A CA 1
ATOM 857 C C . LYS A 1 113 ? -21.316 -5.889 27.794 1.00 93.62 113 LYS A C 1
ATOM 859 O O . LYS A 1 113 ? -21.981 -6.451 28.660 1.00 93.62 113 LYS A O 1
ATOM 864 N N . MET A 1 114 ? -21.716 -4.757 27.209 1.00 90.44 114 MET A N 1
ATOM 865 C CA . MET A 1 114 ? -22.969 -4.071 27.564 1.00 90.44 114 MET A CA 1
ATOM 866 C C . MET A 1 114 ? -24.193 -4.973 27.355 1.00 90.44 114 MET A C 1
ATOM 868 O O . MET A 1 114 ? -25.061 -5.069 28.222 1.00 90.44 114 MET A O 1
ATOM 872 N N . ALA A 1 115 ? -24.248 -5.692 26.230 1.00 90.31 115 ALA A N 1
ATOM 873 C CA . ALA A 1 115 ? -25.328 -6.632 25.943 1.00 90.31 115 ALA A CA 1
ATOM 874 C C . ALA A 1 115 ? -25.354 -7.812 26.931 1.00 90.31 115 ALA A C 1
ATOM 876 O O . ALA A 1 115 ? -26.419 -8.339 27.258 1.00 90.31 115 ALA A O 1
ATOM 877 N N . GLN A 1 116 ? -24.195 -8.263 27.414 1.00 93.38 116 GLN A N 1
ATOM 878 C CA . GLN A 1 116 ? -24.110 -9.303 28.439 1.00 93.38 116 GLN A CA 1
ATOM 879 C C . GLN A 1 116 ? -24.541 -8.794 29.820 1.00 93.38 116 GLN A C 1
ATOM 881 O O . GLN A 1 116 ? -25.330 -9.456 30.488 1.00 93.38 116 GLN A O 1
ATOM 886 N N . GLU A 1 117 ? -24.106 -7.601 30.226 1.00 92.75 117 GLU A N 1
ATOM 887 C CA . GLU A 1 117 ? -24.537 -6.967 31.478 1.00 92.75 117 GLU A CA 1
ATOM 888 C C . GLU A 1 117 ? -26.053 -6.750 31.511 1.00 92.75 117 GLU A C 1
ATOM 890 O O . GLU A 1 117 ? -26.706 -7.049 32.513 1.00 92.75 117 GLU A O 1
ATOM 895 N N . GLN A 1 118 ? -26.639 -6.312 30.395 1.00 90.19 118 GLN A N 1
ATOM 896 C CA . GLN A 1 118 ? -28.081 -6.114 30.295 1.00 90.19 118 GLN A CA 1
ATOM 897 C C . GLN A 1 118 ? -28.859 -7.432 30.394 1.00 90.19 118 GLN A C 1
ATOM 899 O O . GLN A 1 118 ? -29.869 -7.488 31.097 1.00 90.19 118 GLN A O 1
ATOM 904 N N . ARG A 1 119 ? -28.361 -8.512 29.776 1.00 91.31 119 ARG A N 1
ATOM 905 C CA . ARG A 1 119 ? -28.927 -9.863 29.935 1.00 91.31 119 ARG A CA 1
ATOM 906 C C . ARG A 1 119 ? -28.859 -10.344 31.386 1.00 91.31 119 ARG A C 1
ATOM 908 O O . ARG A 1 119 ? -29.871 -10.796 31.917 1.00 91.31 119 ARG A O 1
ATOM 915 N N . ASN A 1 120 ? -27.715 -10.165 32.047 1.00 92.69 120 ASN A N 1
ATOM 916 C CA . ASN A 1 120 ? -27.531 -10.552 33.447 1.00 92.69 120 ASN A CA 1
ATOM 917 C C . ASN A 1 120 ? -28.472 -9.779 34.388 1.00 92.69 120 ASN A C 1
ATOM 919 O O . ASN A 1 120 ? -29.013 -10.353 35.330 1.00 92.69 120 ASN A O 1
ATOM 923 N N . MET A 1 121 ? -28.701 -8.483 34.143 1.00 90.19 121 MET A N 1
ATOM 924 C CA . MET A 1 121 ? -29.656 -7.693 34.931 1.00 90.19 121 MET A CA 1
ATOM 925 C C . MET A 1 121 ? -31.095 -8.191 34.781 1.00 90.19 121 MET A C 1
ATOM 927 O O . MET A 1 121 ? -31.833 -8.219 35.765 1.00 90.19 121 MET A O 1
ATOM 931 N N . VAL A 1 122 ? -31.502 -8.573 33.567 1.00 89.19 122 VAL A N 1
ATOM 932 C CA . VAL A 1 122 ? -32.840 -9.127 33.321 1.00 89.19 122 VAL A CA 1
ATOM 933 C C . VAL A 1 122 ? -33.001 -10.471 34.029 1.00 89.19 122 VAL A C 1
ATOM 935 O O . VAL A 1 122 ? -33.995 -10.657 34.721 1.00 89.19 122 VAL A O 1
ATOM 938 N N . GLN A 1 123 ? -32.008 -11.362 33.941 1.00 86.75 123 GLN A N 1
ATOM 939 C CA . GLN A 1 123 ? -32.031 -12.655 34.640 1.00 86.75 123 GLN A CA 1
ATOM 940 C C . GLN A 1 123 ? -32.162 -12.490 36.158 1.00 86.75 123 GLN A C 1
ATOM 942 O O . GLN A 1 123 ? -33.070 -13.061 36.751 1.00 86.75 123 GLN A O 1
ATOM 947 N N . ARG A 1 124 ? -31.354 -11.614 36.772 1.00 87.56 124 ARG A N 1
ATOM 948 C CA . ARG A 1 124 ? -31.446 -11.330 38.216 1.00 87.56 124 ARG A CA 1
ATOM 949 C C . ARG A 1 124 ? -32.816 -10.796 38.635 1.00 87.56 124 ARG A C 1
ATOM 951 O O . ARG A 1 124 ? -33.274 -11.090 39.729 1.00 87.56 124 ARG A O 1
ATOM 958 N N . ARG A 1 125 ? -33.483 -9.999 37.794 1.00 80.88 125 ARG A N 1
ATOM 959 C CA . ARG A 1 125 ? -34.843 -9.514 38.094 1.00 80.88 125 ARG A CA 1
ATOM 960 C C . ARG A 1 125 ? -35.884 -10.628 38.062 1.00 80.88 125 ARG A C 1
ATOM 962 O O . ARG A 1 125 ? -36.834 -10.545 38.826 1.00 80.88 125 ARG A O 1
ATOM 969 N N . VAL A 1 126 ? -35.710 -11.627 37.199 1.00 80.56 126 VAL A N 1
ATOM 970 C CA . VAL A 1 126 ? -36.604 -12.792 37.116 1.00 80.56 126 VAL A CA 1
ATOM 971 C C . VAL A 1 126 ? -36.372 -13.748 38.290 1.00 80.56 126 VAL A C 1
ATOM 973 O O . VAL A 1 126 ? -37.332 -14.275 38.825 1.00 80.56 126 VAL A O 1
ATOM 976 N N . GLU A 1 127 ? -35.127 -13.932 38.736 1.00 74.69 127 GLU A N 1
ATOM 977 C CA . GLU A 1 127 ? -34.785 -14.802 39.880 1.00 74.69 127 GLU A CA 1
ATOM 978 C C . GLU A 1 127 ? -35.231 -14.249 41.248 1.00 74.69 127 GLU A C 1
ATOM 980 O O . GLU A 1 127 ? -35.295 -14.994 42.224 1.00 74.69 127 GLU A O 1
ATOM 985 N N . HIS A 1 128 ? -35.517 -12.947 41.338 1.00 67.94 128 HIS A N 1
ATOM 986 C CA . HIS A 1 128 ? -35.980 -12.274 42.559 1.00 67.94 128 HIS A CA 1
ATOM 987 C C . HIS A 1 128 ? -37.496 -11.975 42.571 1.00 67.94 128 HIS A C 1
ATOM 989 O O . HIS A 1 128 ? -37.951 -11.239 43.450 1.00 67.94 128 HIS A O 1
ATOM 995 N N . GLN A 1 129 ? -38.260 -12.511 41.612 1.00 53.97 129 GLN A N 1
ATOM 996 C CA . GLN A 1 129 ? -39.732 -12.498 41.583 1.00 53.97 129 GLN A CA 1
ATOM 997 C C . GLN A 1 129 ? -40.285 -13.873 41.952 1.00 53.97 129 GLN A C 1
ATOM 999 O O . GLN A 1 129 ? -41.337 -13.893 42.627 1.00 53.97 129 GLN A O 1
#

Foldseek 3Di:
DDDPLRVQLVVLVVQLVVLVVQLVVLVVVLVVLVVVLVVLVVVLVDLPQCDPVVNDRVCVVPCVNVVVNVVSVVVSVVSVVVNVVSVVSNVVSVVSSVVSVVSSVVSVVVVVVVVVVVVVVVVVVVVVD

Radius of gyration: 29.08 Å; chains: 1; bounding box: 64×23×83 Å